Protein AF-A0A2E4CEX9-F1 (afdb_monomer)

pLDDT: mean 77.31, std 21.07, range [43.84, 98.5]

Secondary structure (DSSP, 8-state):
---------HHHHHHHHHHHHHHHHHHHTT---TT-HHHHHHHHHHHHHHHHHHHHHHHHHHHHHHHHTTSTTS----------------

Structure (mmCIF, N/CA/C/O backbone):
data_AF-A0A2E4CEX9-F1
#
_entry.id   AF-A0A2E4CEX9-F1
#
loop_
_atom_site.group_PDB
_atom_site.id
_atom_site.type_symbol
_atom_site.label_atom_id
_atom_site.label_alt_id
_atom_site.label_comp_id
_atom_site.label_asym_id
_atom_site.label_entity_id
_atom_site.label_seq_id
_atom_site.pdbx_PDB_ins_code
_atom_site.Cartn_x
_atom_site.Cartn_y
_atom_site.Cartn_z
_atom_site.occupancy
_atom_site.B_iso_or_equiv
_atom_site.auth_seq_id
_atom_site.auth_comp_id
_atom_site.auth_asym_id
_atom_site.auth_atom_id
_atom_site.pdbx_PDB_model_num
ATOM 1 N N . MET A 1 1 ? -14.317 26.680 2.834 1.00 45.66 1 MET A N 1
ATOM 2 C CA . MET A 1 1 ? -13.170 25.744 2.879 1.00 45.66 1 MET A CA 1
ATOM 3 C C . MET A 1 1 ? -12.329 25.943 1.628 1.00 45.66 1 MET A C 1
ATOM 5 O O . MET A 1 1 ? -12.900 25.990 0.546 1.00 45.66 1 MET A O 1
ATOM 9 N N . ALA A 1 2 ? -11.014 26.126 1.761 1.00 47.09 2 ALA A N 1
ATOM 10 C CA . ALA A 1 2 ? -10.127 26.303 0.612 1.00 47.09 2 ALA A CA 1
ATOM 11 C C . ALA A 1 2 ? -10.064 25.002 -0.204 1.00 47.09 2 ALA A C 1
ATOM 13 O O . ALA A 1 2 ? -9.715 23.947 0.325 1.00 47.09 2 ALA A O 1
ATOM 14 N N . LYS A 1 3 ? -10.432 25.070 -1.486 1.00 53.91 3 LYS A N 1
ATOM 15 C CA . LYS A 1 3 ? -10.399 23.929 -2.404 1.00 53.91 3 LYS A CA 1
ATOM 16 C C . LYS A 1 3 ? -8.931 23.634 -2.726 1.00 53.91 3 LYS A C 1
ATOM 18 O O . LYS A 1 3 ? -8.329 24.304 -3.559 1.00 53.91 3 LYS A O 1
ATOM 23 N N . LYS A 1 4 ? -8.319 22.682 -2.015 1.00 64.69 4 LYS A N 1
ATOM 24 C CA . LYS A 1 4 ? -6.984 22.179 -2.365 1.00 64.69 4 LYS A CA 1
ATOM 25 C C . LYS A 1 4 ? -7.100 21.466 -3.710 1.00 64.69 4 LYS A C 1
ATOM 27 O O . LYS A 1 4 ? -7.592 20.345 -3.783 1.00 64.69 4 LYS A O 1
ATOM 32 N N . HIS A 1 5 ? -6.676 22.137 -4.774 1.00 62.34 5 HIS A N 1
ATOM 33 C CA . HIS A 1 5 ? -6.490 21.510 -6.075 1.00 62.34 5 HIS A CA 1
ATOM 34 C C . HIS A 1 5 ? -5.229 20.648 -5.996 1.00 62.34 5 HIS A C 1
ATOM 36 O O . HIS A 1 5 ? -4.118 21.130 -6.191 1.00 62.34 5 HIS A O 1
ATOM 42 N N . PHE A 1 6 ? -5.406 19.385 -5.617 1.00 67.06 6 PHE A N 1
ATOM 43 C CA . PHE A 1 6 ? -4.329 18.406 -5.591 1.00 67.06 6 PHE A CA 1
ATOM 44 C C . PHE A 1 6 ? -4.040 17.983 -7.038 1.00 67.06 6 PHE A C 1
ATOM 46 O O . PHE A 1 6 ? -4.907 17.412 -7.698 1.00 67.06 6 PHE A O 1
ATOM 53 N N . LYS A 1 7 ? -2.855 18.320 -7.556 1.00 80.50 7 LYS A N 1
ATOM 54 C CA . LYS A 1 7 ? -2.337 17.780 -8.818 1.00 80.50 7 LYS A CA 1
ATOM 55 C C . LYS A 1 7 ? -1.276 16.748 -8.468 1.00 80.50 7 LYS A C 1
ATOM 57 O O . LYS A 1 7 ? -0.215 17.124 -7.986 1.00 80.50 7 LYS A O 1
ATOM 62 N N . LEU A 1 8 ? -1.595 15.483 -8.700 1.00 82.00 8 LEU A N 1
ATOM 63 C CA . LEU A 1 8 ? -0.633 14.390 -8.653 1.00 82.00 8 LEU A CA 1
ATOM 64 C C . LEU A 1 8 ? 0.009 14.228 -10.030 1.00 82.00 8 LEU A C 1
ATOM 66 O O . LEU A 1 8 ? -0.651 14.430 -11.056 1.00 82.00 8 LEU A O 1
ATOM 70 N N . GLN A 1 9 ? 1.276 13.836 -10.062 1.00 88.56 9 GLN A N 1
ATOM 71 C CA . GLN A 1 9 ? 1.893 13.295 -11.265 1.00 88.56 9 GLN A CA 1
ATOM 72 C C . GLN A 1 9 ? 1.217 11.967 -11.647 1.00 88.56 9 GLN A C 1
ATOM 74 O O . GLN A 1 9 ? 0.500 11.348 -10.852 1.00 88.56 9 GLN A O 1
ATOM 79 N N . HIS A 1 10 ? 1.408 11.523 -12.891 1.00 86.69 10 HIS A N 1
ATOM 80 C CA . HIS A 1 10 ? 0.757 10.302 -13.375 1.00 86.69 10 HIS A CA 1
ATOM 81 C C . HIS A 1 10 ? 1.156 9.072 -12.543 1.00 86.69 10 HIS A C 1
ATOM 83 O O . HIS A 1 10 ? 0.284 8.355 -12.060 1.00 86.69 10 HIS A O 1
ATOM 89 N N . SER A 1 11 ? 2.455 8.894 -12.290 1.00 86.38 11 SER A N 1
ATOM 90 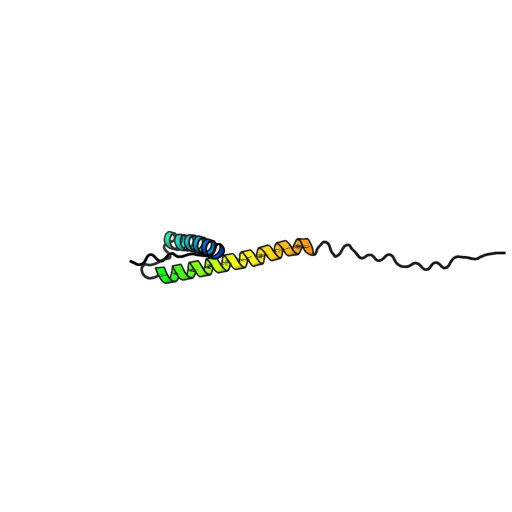C CA . SER A 1 11 ? 2.990 7.825 -11.438 1.00 86.38 11 SER A CA 1
ATOM 91 C C . SER A 1 11 ? 2.421 7.872 -10.017 1.00 86.38 11 SER A C 1
ATOM 93 O O . SER A 1 11 ? 1.965 6.858 -9.497 1.00 86.38 11 SER A O 1
ATOM 95 N N . GLU A 1 12 ? 2.353 9.058 -9.410 1.00 88.69 12 GLU A N 1
ATOM 96 C CA . GLU A 1 12 ? 1.762 9.243 -8.081 1.00 88.69 12 GLU A CA 1
ATOM 97 C C . GLU A 1 12 ? 0.274 8.855 -8.056 1.00 88.69 12 GLU A C 1
ATOM 99 O O . GLU A 1 12 ? -0.199 8.268 -7.086 1.00 88.69 12 GLU A O 1
ATOM 104 N N . SER A 1 13 ? -0.462 9.127 -9.137 1.00 92.06 13 SER A N 1
ATOM 105 C CA . SER A 1 13 ? -1.878 8.758 -9.260 1.00 92.06 13 SER A CA 1
ATOM 106 C C . SER A 1 13 ? -2.071 7.240 -9.323 1.00 92.06 13 SER A C 1
ATOM 108 O O . SER A 1 13 ? -2.979 6.713 -8.681 1.00 92.06 13 SER A O 1
ATOM 110 N N . VAL A 1 14 ? -1.192 6.533 -10.041 1.00 93.50 14 VAL A N 1
ATOM 111 C CA . VAL A 1 14 ? -1.195 5.062 -10.113 1.00 93.50 14 VAL A CA 1
ATOM 112 C C . VAL A 1 14 ? -0.919 4.455 -8.737 1.00 93.50 14 VAL A C 1
ATOM 114 O O . VAL A 1 14 ? -1.659 3.577 -8.294 1.00 93.50 14 VAL A O 1
ATOM 117 N N . ILE A 1 15 ? 0.082 4.971 -8.016 1.00 95.06 15 ILE A N 1
ATOM 118 C CA . ILE A 1 15 ? 0.398 4.512 -6.655 1.00 95.06 15 ILE A CA 1
ATOM 119 C C . ILE A 1 15 ? -0.773 4.763 -5.701 1.00 95.06 15 ILE A C 1
ATOM 121 O O . ILE A 1 15 ? -1.128 3.876 -4.926 1.00 95.06 15 ILE A O 1
ATOM 125 N N . VAL A 1 16 ? -1.418 5.932 -5.770 1.00 96.12 16 VAL A N 1
ATOM 126 C CA . VAL A 1 16 ? -2.606 6.229 -4.953 1.00 96.12 16 VAL A CA 1
ATOM 127 C C . VAL A 1 16 ? -3.748 5.260 -5.259 1.00 96.12 16 VAL A C 1
ATOM 129 O O . VAL A 1 16 ? -4.403 4.782 -4.333 1.00 96.12 16 VAL A O 1
ATOM 132 N N . GLN A 1 17 ? -3.977 4.929 -6.530 1.00 96.94 17 GLN A N 1
ATOM 133 C CA . GLN A 1 17 ? -5.019 3.983 -6.920 1.00 96.94 17 GLN A CA 1
ATOM 134 C C . GLN A 1 17 ? -4.740 2.567 -6.393 1.00 96.94 17 GLN A C 1
ATOM 136 O O . GLN A 1 17 ? -5.638 1.944 -5.827 1.00 96.94 17 GLN A O 1
ATOM 141 N N . ALA A 1 18 ? -3.502 2.082 -6.506 1.00 97.56 18 ALA A N 1
ATOM 142 C CA . ALA A 1 18 ? -3.099 0.792 -5.946 1.00 97.56 18 ALA A CA 1
ATOM 143 C C . ALA A 1 18 ? -3.218 0.776 -4.411 1.00 97.56 18 ALA A C 1
ATOM 145 O O . ALA A 1 18 ? -3.794 -0.148 -3.834 1.00 97.56 18 ALA A O 1
ATOM 146 N N . ALA A 1 19 ? -2.765 1.837 -3.739 1.00 98.12 19 ALA A N 1
ATOM 147 C CA . ALA A 1 19 ? -2.884 1.979 -2.290 1.00 98.12 19 ALA A CA 1
ATOM 148 C C . ALA A 1 19 ? -4.348 1.968 -1.826 1.00 98.12 19 ALA A C 1
ATOM 150 O O . ALA A 1 19 ? -4.666 1.351 -0.810 1.00 98.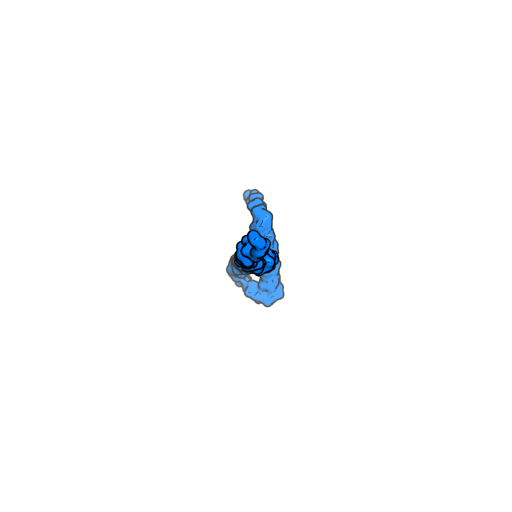12 19 ALA A O 1
ATOM 151 N N . ALA A 1 20 ? -5.250 2.609 -2.576 1.00 98.06 20 ALA A N 1
ATOM 152 C CA . ALA A 1 20 ? -6.680 2.600 -2.284 1.00 98.06 20 ALA A CA 1
ATOM 153 C C . ALA A 1 20 ? -7.279 1.189 -2.380 1.00 98.06 20 ALA A C 1
ATOM 155 O O . ALA A 1 20 ? -8.081 0.812 -1.527 1.00 98.06 20 ALA A O 1
ATOM 156 N N . GLN A 1 21 ? -6.865 0.393 -3.371 1.00 98.50 21 GLN A N 1
ATOM 157 C CA . GLN A 1 21 ? -7.304 -0.999 -3.516 1.00 98.50 21 GLN A CA 1
ATOM 158 C C . GLN A 1 21 ? -6.810 -1.877 -2.358 1.00 98.50 21 GLN A C 1
ATOM 160 O O . GLN A 1 21 ? -7.600 -2.615 -1.769 1.00 98.50 21 GLN A O 1
ATOM 165 N N . ILE A 1 22 ? -5.534 -1.751 -1.980 1.00 98.44 22 ILE A N 1
ATOM 166 C CA . ILE A 1 22 ? -4.948 -2.469 -0.836 1.00 98.44 22 ILE A CA 1
ATOM 167 C C . ILE A 1 22 ? -5.678 -2.095 0.460 1.00 98.44 22 ILE A C 1
ATOM 169 O O . ILE A 1 22 ? -6.086 -2.965 1.230 1.00 98.44 22 ILE A O 1
ATOM 173 N N . TYR A 1 23 ? -5.909 -0.800 0.679 1.00 98.50 23 TYR A N 1
ATOM 174 C CA . TYR A 1 23 ? -6.601 -0.321 1.870 1.00 98.50 23 TYR A CA 1
ATOM 175 C C . TYR A 1 23 ? -8.053 -0.812 1.933 1.00 98.50 23 TYR A C 1
ATOM 177 O O . TYR A 1 23 ? -8.504 -1.276 2.981 1.00 98.50 23 TYR A O 1
ATOM 185 N N . ALA A 1 24 ? -8.772 -0.785 0.807 1.00 98.31 24 ALA A N 1
ATOM 186 C CA . ALA A 1 24 ? -10.124 -1.326 0.715 1.00 98.31 24 ALA A CA 1
ATOM 187 C C . ALA A 1 24 ? -10.166 -2.825 1.053 1.00 98.31 24 ALA A C 1
ATOM 189 O O . ALA A 1 24 ? -11.077 -3.263 1.754 1.00 98.31 24 ALA A O 1
ATOM 190 N N . ALA A 1 25 ? -9.161 -3.601 0.636 1.00 98.38 25 ALA A N 1
ATOM 191 C CA . ALA A 1 25 ? -9.044 -5.010 1.007 1.00 98.38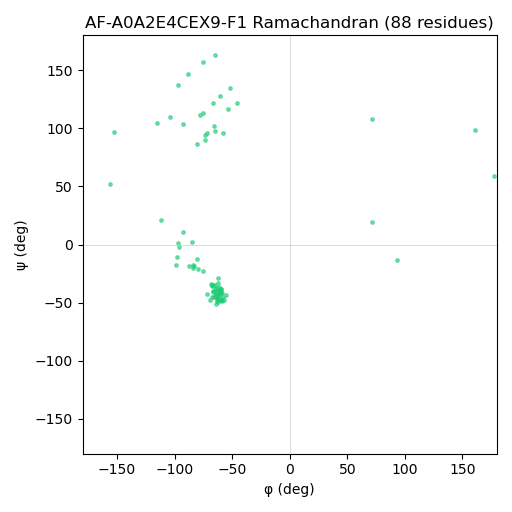 25 ALA A CA 1
ATOM 192 C C . ALA A 1 25 ? -8.816 -5.201 2.519 1.00 98.38 25 ALA A C 1
ATOM 194 O O . ALA A 1 25 ? -9.400 -6.105 3.125 1.00 98.38 25 ALA A O 1
ATOM 195 N N . TYR A 1 26 ? -8.029 -4.336 3.169 1.00 98.31 26 TYR A N 1
ATOM 196 C CA . TYR A 1 26 ? -7.872 -4.366 4.629 1.00 98.31 26 TYR A CA 1
ATOM 197 C C . TYR A 1 26 ? -9.164 -4.042 5.375 1.00 98.31 26 TYR A C 1
ATOM 199 O O . TYR A 1 26 ? -9.479 -4.711 6.360 1.00 98.31 26 TYR A O 1
ATOM 207 N N . ILE A 1 27 ? -9.936 -3.069 4.891 1.00 97.81 27 ILE A N 1
ATOM 208 C CA . ILE A 1 27 ? -11.253 -2.756 5.458 1.00 97.81 27 ILE A CA 1
ATOM 209 C C . ILE A 1 27 ? -12.199 -3.946 5.276 1.00 97.81 27 ILE A C 1
ATOM 211 O O . ILE A 1 27 ? -12.788 -4.417 6.245 1.00 97.81 27 ILE A O 1
ATOM 215 N N . ALA A 1 28 ? -12.313 -4.473 4.054 1.00 97.94 28 ALA A N 1
ATOM 216 C CA . ALA A 1 28 ? -13.230 -5.567 3.731 1.00 97.94 28 ALA A CA 1
ATOM 217 C C . ALA A 1 28 ? -12.915 -6.867 4.493 1.00 97.94 28 ALA A C 1
ATOM 219 O O . ALA A 1 28 ? -13.818 -7.648 4.778 1.00 97.94 28 ALA A O 1
ATOM 220 N N . SER A 1 29 ? -11.648 -7.087 4.853 1.00 97.56 29 SER A N 1
ATOM 221 C CA . SER A 1 29 ? -11.214 -8.221 5.680 1.00 97.56 29 SER A CA 1
ATOM 222 C C . SER A 1 29 ? -11.347 -7.985 7.191 1.00 97.56 29 SER A C 1
ATOM 224 O O . SER A 1 29 ? -10.968 -8.855 7.973 1.00 97.56 29 SER A O 1
ATOM 226 N N . GLY A 1 30 ? -11.866 -6.830 7.621 1.00 97.00 30 GLY A N 1
ATOM 227 C CA . GLY A 1 30 ? -12.059 -6.499 9.036 1.00 97.00 30 GLY A CA 1
ATOM 228 C C . GLY A 1 30 ? -10.761 -6.229 9.801 1.00 97.00 30 GLY A C 1
ATOM 229 O O . GLY A 1 30 ? -10.745 -6.315 11.025 1.00 97.00 30 GLY A O 1
ATOM 230 N N . ARG A 1 31 ? -9.656 -5.930 9.103 1.00 96.56 31 ARG A N 1
ATOM 231 C CA . ARG A 1 31 ? -8.340 -5.693 9.728 1.00 96.56 31 ARG A CA 1
ATOM 232 C C . ARG A 1 31 ? -8.151 -4.266 10.233 1.00 96.56 31 ARG A C 1
ATOM 234 O O . ARG A 1 31 ? -7.269 -4.035 11.055 1.00 96.56 31 ARG A O 1
ATOM 241 N N . VAL A 1 32 ? -8.944 -3.323 9.731 1.00 97.12 32 VAL A N 1
ATOM 242 C CA . VAL A 1 32 ? -8.891 -1.914 10.136 1.00 97.12 32 VAL A CA 1
ATOM 243 C C . VAL A 1 32 ? -9.887 -1.700 11.270 1.00 97.12 32 VAL A C 1
ATOM 245 O O . VAL A 1 32 ? -11.092 -1.660 11.032 1.00 97.12 32 VAL A O 1
ATOM 248 N N . ALA A 1 33 ? -9.380 -1.603 12.497 1.00 95.62 33 ALA A N 1
ATOM 249 C CA . ALA A 1 33 ? -10.182 -1.218 13.650 1.00 95.62 33 ALA A CA 1
ATOM 250 C C . ALA A 1 33 ? -10.460 0.294 13.643 1.00 95.62 33 ALA A C 1
ATOM 252 O O . ALA A 1 33 ? -9.710 1.073 13.048 1.00 95.62 33 ALA A O 1
ATOM 253 N N . GLU A 1 34 ? -11.529 0.696 14.329 1.00 94.31 34 GLU A N 1
ATOM 254 C CA . GLU A 1 34 ? -11.855 2.108 14.527 1.00 94.31 34 GLU A CA 1
ATOM 255 C C . GLU A 1 34 ? -10.717 2.808 15.286 1.00 94.31 34 GLU A C 1
ATOM 257 O O . GLU A 1 34 ? -10.272 2.337 16.335 1.00 94.31 34 GLU A O 1
ATOM 262 N N . GLY A 1 35 ? -10.220 3.915 14.737 1.00 96.00 35 GLY A N 1
ATOM 263 C CA . GLY A 1 35 ? -9.073 4.660 15.263 1.00 96.00 35 GLY A CA 1
ATOM 264 C C . GLY A 1 35 ? -7.715 4.272 14.663 1.00 96.00 35 GLY A C 1
ATOM 265 O O . GLY A 1 35 ? -6.755 5.035 14.808 1.00 96.00 35 GLY A O 1
ATOM 266 N N . ASP A 1 36 ? -7.618 3.150 13.941 1.00 96.94 36 ASP A N 1
ATOM 267 C CA . ASP A 1 36 ? -6.376 2.706 13.291 1.00 96.94 36 ASP A CA 1
ATOM 268 C C . ASP A 1 36 ? -6.288 3.092 11.799 1.00 96.94 36 ASP A C 1
ATOM 270 O O . ASP A 1 36 ? -5.290 2.795 11.127 1.00 96.94 36 ASP A O 1
ATOM 274 N N . GLU A 1 37 ? -7.290 3.782 11.250 1.00 97.06 37 GLU A N 1
ATOM 275 C CA . GLU A 1 37 ? -7.444 4.063 9.815 1.00 97.06 37 GLU A CA 1
ATOM 276 C C . GLU A 1 37 ? -6.208 4.750 9.231 1.00 97.06 37 GLU A C 1
ATOM 278 O O . GLU A 1 37 ? -5.711 4.380 8.166 1.00 97.06 37 GLU A O 1
ATOM 283 N N . ALA A 1 38 ? -5.658 5.731 9.950 1.00 97.12 38 ALA A N 1
ATOM 284 C CA . ALA A 1 38 ? -4.486 6.476 9.504 1.00 97.12 38 ALA A CA 1
ATOM 285 C C . ALA A 1 38 ? -3.228 5.595 9.406 1.00 97.12 38 ALA A C 1
ATOM 287 O O . ALA A 1 38 ? -2.396 5.797 8.516 1.00 97.12 38 ALA A O 1
ATOM 288 N N . SER A 1 39 ? -3.078 4.622 10.307 1.00 97.56 39 SER A N 1
ATOM 289 C CA . SER A 1 39 ? -1.952 3.683 10.308 1.00 97.56 39 SER A CA 1
ATOM 290 C C . SER A 1 39 ? -2.047 2.732 9.115 1.00 97.56 39 SER A C 1
ATOM 292 O O . SER A 1 39 ? -1.099 2.592 8.337 1.00 97.56 39 SER A O 1
ATOM 294 N N . TRP A 1 40 ? -3.229 2.156 8.902 1.00 98.19 40 TRP A N 1
ATOM 295 C CA . TRP A 1 40 ? -3.491 1.237 7.796 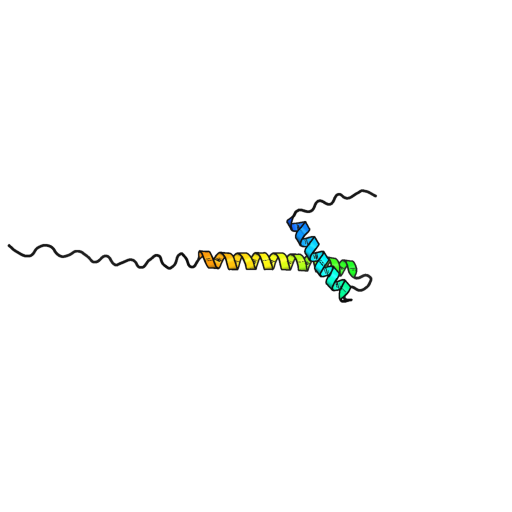1.00 98.19 40 TRP A CA 1
ATOM 296 C C . TRP A 1 40 ? -3.451 1.915 6.428 1.00 98.19 40 TRP A C 1
ATOM 298 O O . TRP A 1 40 ? -2.947 1.334 5.464 1.00 98.19 40 TRP A O 1
ATOM 308 N N . MET A 1 41 ? -3.891 3.168 6.335 1.00 97.94 41 MET A N 1
ATOM 309 C CA . MET A 1 41 ? -3.761 3.965 5.119 1.00 97.94 41 MET A CA 1
ATOM 310 C C . MET A 1 41 ? -2.288 4.200 4.763 1.00 97.94 41 MET A C 1
ATOM 312 O O . MET A 1 41 ? -1.875 3.927 3.637 1.00 97.94 41 MET A O 1
ATOM 316 N N . LYS A 1 42 ? -1.463 4.627 5.731 1.00 98.00 42 LYS A N 1
ATOM 317 C CA . LYS A 1 42 ? -0.009 4.789 5.530 1.00 98.00 42 LYS A CA 1
ATOM 318 C C . LYS A 1 42 ? 0.654 3.481 5.115 1.00 98.00 42 LYS A C 1
ATOM 320 O O . LYS A 1 42 ? 1.504 3.474 4.225 1.00 98.00 42 LYS A O 1
ATOM 325 N N . ARG A 1 43 ? 0.254 2.376 5.745 1.00 98.25 43 ARG A N 1
ATOM 326 C CA . ARG A 1 43 ? 0.733 1.037 5.403 1.00 98.25 43 ARG A CA 1
ATOM 327 C C . ARG A 1 43 ? 0.412 0.674 3.954 1.00 98.25 43 ARG A C 1
ATOM 329 O O . ARG A 1 43 ? 1.311 0.258 3.234 1.00 98.25 43 ARG A O 1
ATOM 336 N N . SER A 1 44 ? -0.822 0.902 3.521 1.00 98.44 44 SER A N 1
ATOM 337 C CA . SER A 1 44 ? -1.275 0.581 2.161 1.00 98.44 44 SER A CA 1
ATOM 338 C C . SER A 1 44 ? -0.521 1.382 1.095 1.00 98.44 44 SER A C 1
ATOM 340 O O . SER A 1 44 ? -0.165 0.841 0.053 1.00 98.44 44 SER A O 1
ATOM 342 N N . ILE A 1 45 ? -0.201 2.651 1.375 1.00 98.06 45 ILE A N 1
ATOM 343 C CA . ILE A 1 45 ? 0.646 3.478 0.497 1.00 98.06 45 ILE A CA 1
ATOM 344 C C . ILE A 1 45 ? 2.055 2.890 0.393 1.00 98.06 45 ILE A C 1
ATOM 346 O O . ILE A 1 45 ? 2.582 2.748 -0.708 1.00 98.06 45 ILE A O 1
ATOM 350 N N . LYS A 1 46 ? 2.665 2.514 1.524 1.00 98.06 46 LYS A N 1
ATOM 351 C CA . LYS A 1 46 ? 3.997 1.897 1.531 1.00 98.06 46 LYS A CA 1
ATOM 352 C C . LYS A 1 46 ? 4.016 0.590 0.736 1.00 98.06 46 LYS A C 1
ATOM 354 O O . LYS A 1 46 ? 4.952 0.351 -0.016 1.00 98.06 46 LYS A O 1
ATOM 359 N N . GLU A 1 47 ? 2.992 -0.239 0.889 1.00 98.31 47 GLU A N 1
ATOM 360 C CA . GLU A 1 47 ? 2.869 -1.504 0.162 1.00 98.31 47 GLU A CA 1
ATOM 361 C C . GLU A 1 47 ? 2.675 -1.292 -1.342 1.00 98.31 47 GLU A C 1
ATOM 363 O O . GLU A 1 47 ? 3.345 -1.959 -2.125 1.00 98.31 47 GLU A O 1
ATOM 368 N N . ALA A 1 48 ? 1.876 -0.306 -1.758 1.00 97.94 48 ALA A N 1
ATOM 369 C CA . ALA A 1 48 ? 1.758 0.064 -3.168 1.00 97.94 48 ALA A CA 1
ATOM 370 C C . ALA A 1 48 ? 3.101 0.505 -3.777 1.00 97.94 48 ALA A C 1
ATOM 372 O O . ALA A 1 48 ? 3.430 0.104 -4.891 1.00 97.94 48 ALA A O 1
ATOM 373 N N . VAL A 1 49 ? 3.902 1.284 -3.040 1.00 96.69 49 VAL A N 1
ATOM 374 C CA . VAL A 1 49 ? 5.253 1.680 -3.478 1.00 96.69 49 VAL A CA 1
ATOM 375 C C . VAL A 1 49 ? 6.171 0.465 -3.615 1.00 96.69 49 VAL A C 1
ATOM 377 O O . VAL A 1 49 ? 6.854 0.350 -4.626 1.00 96.69 49 VAL A O 1
ATOM 380 N N . MET A 1 50 ? 6.161 -0.457 -2.645 1.00 96.94 50 MET A N 1
ATOM 381 C CA . MET A 1 50 ? 6.974 -1.680 -2.714 1.00 96.94 50 MET A CA 1
ATOM 382 C C . MET A 1 50 ? 6.595 -2.555 -3.914 1.00 96.94 50 MET A C 1
ATOM 384 O O . MET A 1 50 ? 7.479 -3.091 -4.572 1.00 96.94 50 MET A O 1
ATOM 388 N N . ILE A 1 51 ? 5.300 -2.670 -4.231 1.00 95.75 51 ILE A N 1
ATOM 389 C CA . ILE A 1 51 ? 4.837 -3.380 -5.433 1.00 95.75 51 ILE A CA 1
ATOM 390 C C . ILE A 1 51 ? 5.354 -2.688 -6.695 1.00 95.75 51 ILE A C 1
ATOM 392 O O . ILE A 1 51 ? 5.858 -3.361 -7.591 1.00 95.75 51 ILE A O 1
ATOM 396 N N . GLY A 1 52 ? 5.256 -1.357 -6.760 1.00 93.00 52 GLY A N 1
ATOM 397 C CA . GLY A 1 52 ? 5.774 -0.578 -7.885 1.00 93.00 52 GLY A CA 1
ATOM 398 C C . GLY A 1 52 ? 7.269 -0.807 -8.114 1.00 93.00 52 GLY A C 1
ATOM 399 O O . GLY A 1 52 ? 7.665 -1.101 -9.235 1.00 93.00 52 GLY A O 1
ATOM 400 N N . GLN A 1 53 ? 8.073 -0.749 -7.049 1.00 92.50 53 GLN A N 1
ATOM 401 C CA . GLN A 1 53 ? 9.519 -0.998 -7.104 1.00 92.50 53 GLN A CA 1
ATOM 402 C C . GLN A 1 53 ? 9.841 -2.428 -7.545 1.00 92.50 53 GLN A C 1
ATOM 404 O O . GLN A 1 53 ? 10.589 -2.618 -8.492 1.00 92.50 53 GLN A O 1
ATOM 409 N N . ALA A 1 54 ? 9.209 -3.431 -6.932 1.00 92.19 54 ALA A N 1
ATOM 410 C CA . ALA A 1 54 ? 9.444 -4.826 -7.297 1.00 92.19 54 ALA A CA 1
ATOM 411 C C . ALA A 1 54 ? 9.045 -5.134 -8.752 1.00 92.19 54 ALA A C 1
ATOM 413 O O . ALA A 1 54 ? 9.672 -5.964 -9.407 1.00 92.19 54 ALA A O 1
ATOM 414 N N . THR A 1 55 ? 8.003 -4.470 -9.261 1.00 88.75 55 THR A N 1
ATOM 415 C CA . THR A 1 55 ? 7.582 -4.604 -10.663 1.00 88.75 55 THR A CA 1
ATOM 416 C C . THR A 1 55 ? 8.633 -4.019 -11.605 1.00 88.75 55 THR A C 1
ATOM 418 O O . THR A 1 55 ? 8.982 -4.669 -12.585 1.00 88.75 55 THR A O 1
ATOM 421 N N . ASP A 1 56 ? 9.151 -2.828 -11.296 1.00 86.62 56 ASP A N 1
ATOM 422 C CA . ASP A 1 56 ? 10.218 -2.174 -12.065 1.00 86.62 56 ASP A CA 1
ATOM 423 C C . ASP A 1 56 ? 11.486 -3.046 -12.114 1.00 86.62 56 ASP A C 1
ATOM 425 O O . ASP A 1 56 ? 11.974 -3.368 -13.197 1.00 86.62 56 ASP A O 1
ATOM 429 N N . ASP A 1 57 ? 11.926 -3.552 -10.956 1.00 85.19 57 ASP A N 1
ATOM 430 C CA . ASP A 1 57 ? 13.093 -4.439 -10.835 1.00 85.19 57 ASP A CA 1
ATOM 431 C C . ASP A 1 57 ? 12.933 -5.740 -11.653 1.00 85.19 57 ASP A C 1
ATOM 433 O O . ASP A 1 57 ? 13.883 -6.235 -12.270 1.00 85.19 57 ASP A O 1
ATOM 437 N N . THR A 1 58 ? 11.720 -6.305 -11.678 1.00 81.62 58 THR A N 1
ATOM 438 C CA . THR A 1 58 ? 11.428 -7.553 -12.406 1.00 81.62 58 THR A CA 1
ATOM 439 C C . THR A 1 58 ? 11.427 -7.334 -13.919 1.00 81.62 58 THR A C 1
ATOM 441 O O . THR A 1 58 ? 11.993 -8.137 -14.655 1.00 81.62 58 THR A O 1
ATOM 444 N N . ILE A 1 59 ? 10.830 -6.238 -14.398 1.00 77.44 59 ILE A N 1
ATOM 445 C CA . ILE A 1 59 ? 10.735 -5.948 -15.837 1.00 77.44 59 ILE A CA 1
ATOM 446 C C . ILE A 1 59 ? 12.115 -5.645 -16.440 1.00 77.44 59 ILE A C 1
ATOM 448 O O . ILE A 1 59 ? 12.377 -6.050 -17.571 1.00 77.44 59 ILE A O 1
ATOM 452 N N . ILE A 1 60 ? 13.009 -4.975 -15.701 1.00 60.41 60 ILE A N 1
ATOM 453 C CA . ILE A 1 60 ? 14.395 -4.751 -16.150 1.00 60.41 60 ILE A CA 1
ATOM 454 C C . ILE A 1 60 ? 15.133 -6.089 -16.293 1.00 60.41 60 ILE A C 1
ATOM 456 O O . ILE A 1 60 ? 15.774 -6.311 -17.316 1.00 60.41 60 ILE A O 1
ATOM 460 N N . SER A 1 61 ? 14.965 -7.011 -15.338 1.00 61.62 61 SER A N 1
ATOM 461 C CA . SER A 1 61 ? 15.590 -8.342 -15.404 1.00 61.62 61 SER A CA 1
ATOM 462 C C . SER A 1 61 ? 15.142 -9.141 -16.637 1.00 61.62 61 SER A C 1
ATOM 464 O O . SER A 1 61 ? 15.977 -9.746 -17.304 1.00 61.62 61 SER A O 1
ATOM 466 N N . ASP A 1 62 ? 13.852 -9.110 -16.986 1.00 56.31 62 ASP A N 1
ATOM 467 C CA . ASP A 1 62 ? 13.340 -9.779 -18.194 1.00 56.31 62 ASP A CA 1
ATOM 468 C C . ASP A 1 62 ? 13.865 -9.127 -19.489 1.00 56.31 62 ASP A C 1
ATOM 470 O O . ASP A 1 62 ? 14.140 -9.821 -20.468 1.00 56.31 62 ASP A O 1
ATOM 474 N N . ALA A 1 63 ? 14.043 -7.802 -19.504 1.00 57.28 63 ALA A N 1
ATOM 475 C CA . ALA A 1 63 ? 14.565 -7.072 -20.662 1.00 57.28 63 ALA A CA 1
ATOM 476 C C . ALA A 1 63 ? 16.086 -7.243 -20.869 1.00 57.28 63 ALA A C 1
ATOM 478 O O . ALA A 1 63 ? 16.572 -7.073 -21.987 1.00 57.28 63 ALA A O 1
ATOM 479 N N . GLU A 1 64 ? 16.845 -7.589 -19.825 1.00 54.34 64 GLU A N 1
ATOM 480 C CA . GLU A 1 64 ? 18.293 -7.846 -19.907 1.00 54.34 64 GLU A CA 1
ATOM 481 C C . GLU A 1 64 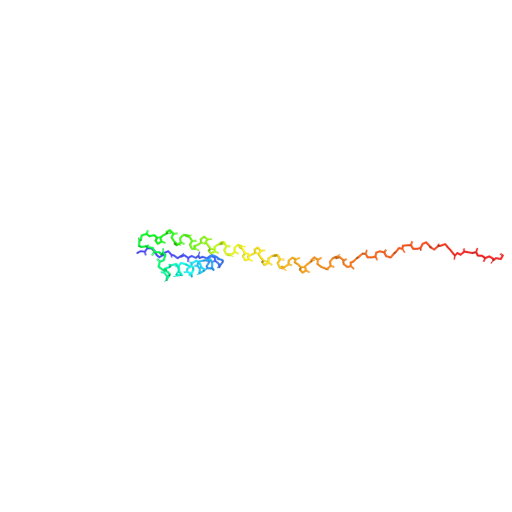? 18.639 -9.275 -20.374 1.00 54.34 64 GLU A C 1
ATOM 483 O O . GLU A 1 64 ? 19.749 -9.513 -20.866 1.00 54.34 64 GLU A O 1
ATOM 488 N N . ILE A 1 65 ? 17.695 -10.220 -20.295 1.00 55.84 65 ILE A N 1
ATOM 489 C CA . ILE A 1 65 ? 17.885 -11.597 -20.785 1.00 55.84 65 ILE A CA 1
ATOM 490 C C . ILE A 1 65 ? 17.978 -11.629 -22.321 1.00 55.84 65 ILE A C 1
ATOM 492 O O . ILE A 1 65 ? 18.785 -12.372 -22.870 1.00 55.84 65 ILE A O 1
ATOM 496 N N . ASP A 1 66 ? 17.252 -10.758 -23.023 1.00 54.66 66 ASP A N 1
ATOM 497 C CA . ASP A 1 66 ? 17.221 -10.749 -24.497 1.00 54.66 66 ASP A CA 1
ATOM 498 C C . ASP A 1 66 ? 18.453 -10.057 -25.126 1.00 54.66 66 ASP A C 1
ATOM 500 O O . ASP A 1 66 ? 18.809 -10.296 -26.280 1.00 54.66 66 ASP A O 1
ATOM 504 N N . ALA A 1 67 ? 19.148 -9.199 -24.369 1.00 54.09 67 ALA A N 1
ATOM 505 C CA . ALA A 1 67 ? 20.307 -8.448 -24.862 1.00 54.09 67 ALA A CA 1
ATOM 506 C C . ALA A 1 67 ? 21.644 -9.201 -24.722 1.00 54.09 67 ALA A C 1
ATOM 508 O O . ALA A 1 67 ? 22.614 -8.850 -25.392 1.00 54.09 67 ALA A O 1
ATOM 509 N N . THR A 1 68 ? 21.717 -10.227 -23.868 1.00 51.75 68 THR A N 1
ATOM 510 C CA . THR A 1 68 ? 22.976 -10.925 -23.543 1.00 51.75 68 THR A CA 1
ATOM 511 C C . THR A 1 68 ? 23.190 -12.229 -24.319 1.00 51.75 68 THR A C 1
ATOM 513 O O . THR A 1 68 ? 24.333 -12.657 -24.466 1.00 51.75 68 THR A O 1
ATOM 516 N N . GLU A 1 69 ? 22.151 -12.816 -24.922 1.00 52.84 69 GLU A N 1
ATOM 517 C CA . GLU A 1 69 ? 22.288 -14.016 -25.770 1.00 52.84 69 GLU A CA 1
ATOM 518 C C . GLU A 1 69 ? 22.769 -13.712 -27.206 1.00 52.84 69 GLU A C 1
ATOM 520 O O . GLU A 1 69 ? 23.186 -14.618 -27.932 1.00 52.84 69 GLU A O 1
ATOM 525 N N . ALA A 1 70 ? 22.778 -12.442 -27.629 1.00 53.59 70 ALA A N 1
ATOM 526 C CA . ALA A 1 70 ? 23.213 -12.046 -28.972 1.00 53.59 70 ALA A CA 1
ATOM 527 C C . ALA A 1 70 ? 24.740 -11.868 -29.121 1.00 53.59 70 ALA A C 1
ATOM 529 O O . ALA A 1 70 ? 25.241 -11.876 -30.247 1.00 53.59 70 ALA A O 1
ATOM 530 N N . GLU A 1 71 ? 25.495 -11.728 -28.024 1.00 50.72 71 GLU A N 1
ATOM 531 C CA . GLU A 1 71 ? 26.925 -11.372 -28.088 1.00 50.72 71 GLU A CA 1
ATOM 532 C C . GLU A 1 71 ? 27.897 -12.566 -27.977 1.00 50.72 71 GLU A C 1
ATOM 534 O O . GLU A 1 71 ? 29.075 -12.412 -28.299 1.00 50.72 71 GLU A O 1
ATOM 539 N N . ASP A 1 72 ? 27.437 -13.777 -27.625 1.00 49.25 72 ASP A N 1
ATOM 540 C CA . ASP A 1 72 ? 28.326 -14.950 -27.449 1.00 49.25 72 ASP A CA 1
ATOM 541 C C . ASP A 1 72 ? 28.438 -15.875 -28.687 1.00 49.25 72 ASP A C 1
ATOM 543 O O . ASP A 1 72 ? 29.231 -16.813 -28.715 1.00 49.25 72 ASP A O 1
ATOM 547 N N . SER A 1 73 ? 27.717 -15.604 -29.784 1.00 51.97 73 SER A N 1
ATOM 548 C CA . SER A 1 73 ? 27.853 -16.375 -31.046 1.00 51.97 73 SER A CA 1
ATOM 549 C C . SER A 1 73 ? 28.857 -15.788 -32.054 1.00 51.97 73 SER A C 1
ATOM 551 O O . SER A 1 73 ? 28.930 -16.222 -33.205 1.00 51.97 73 SER A O 1
ATOM 553 N N . GLY A 1 74 ? 29.658 -14.801 -31.644 1.00 52.66 74 GLY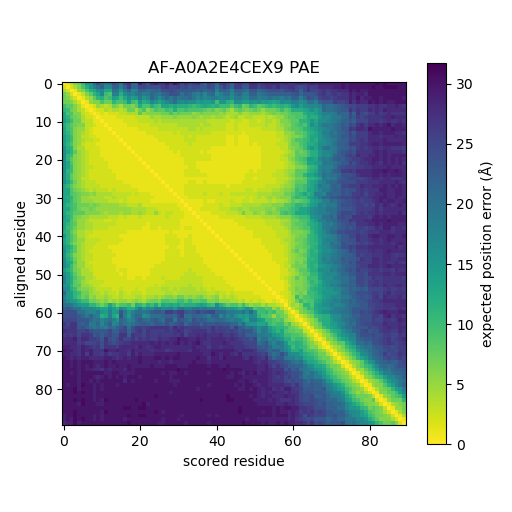 A N 1
ATOM 554 C CA . GLY A 1 74 ? 30.415 -13.936 -32.550 1.00 52.66 74 GLY A CA 1
ATOM 555 C C . GLY A 1 74 ? 31.939 -14.060 -32.548 1.00 52.66 74 GLY A C 1
ATOM 556 O O . GLY A 1 74 ? 32.578 -13.095 -32.949 1.00 52.66 74 GLY A O 1
ATOM 557 N N . ALA A 1 75 ? 32.571 -15.156 -32.103 1.00 53.88 75 ALA A N 1
ATOM 558 C CA . ALA A 1 75 ? 34.043 -15.232 -32.155 1.00 53.88 75 ALA A CA 1
ATOM 559 C C . ALA A 1 75 ? 34.661 -16.645 -32.178 1.00 53.88 75 ALA A C 1
ATOM 561 O O . ALA A 1 75 ? 35.621 -16.912 -31.457 1.00 53.88 75 ALA A O 1
ATOM 562 N N . ILE A 1 76 ? 34.237 -17.540 -33.080 1.00 55.38 76 ILE A N 1
ATOM 563 C CA . ILE A 1 76 ? 35.148 -18.620 -33.510 1.00 55.38 76 ILE A CA 1
ATOM 564 C C . ILE A 1 76 ? 36.092 -18.027 -34.563 1.00 55.38 76 ILE A C 1
ATOM 566 O O . ILE A 1 76 ? 35.835 -18.058 -35.765 1.00 55.38 76 ILE A O 1
ATOM 570 N N . SER A 1 77 ? 37.188 -17.428 -34.092 1.00 55.03 77 SER A N 1
ATOM 571 C CA . SER A 1 77 ? 38.274 -16.937 -34.943 1.00 55.03 77 SER A CA 1
ATOM 572 C C . SER A 1 77 ? 38.945 -18.122 -35.639 1.00 55.03 77 SER A C 1
ATOM 574 O O . SER A 1 77 ? 39.788 -18.804 -35.057 1.00 55.03 77 SER A O 1
ATOM 576 N N . VAL A 1 78 ? 38.553 -18.381 -36.889 1.00 54.41 78 VAL A N 1
ATOM 577 C CA . VAL A 1 78 ? 39.211 -19.342 -37.783 1.00 54.41 78 VAL A CA 1
ATOM 578 C C . VAL A 1 78 ? 40.697 -18.997 -37.848 1.00 54.41 78 VAL A C 1
ATOM 580 O O . VAL A 1 78 ? 41.090 -17.906 -38.267 1.00 54.41 78 VAL A O 1
ATOM 583 N N . GLY A 1 79 ? 41.515 -19.932 -37.366 1.00 46.09 79 GLY A N 1
ATOM 584 C CA . GLY A 1 79 ? 42.956 -19.790 -37.262 1.00 46.09 79 GLY A CA 1
ATOM 585 C C . GLY A 1 79 ? 43.589 -19.364 -38.584 1.00 46.09 79 GLY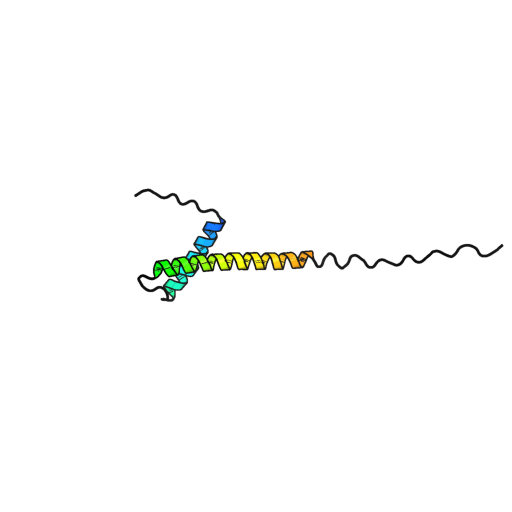 A C 1
ATOM 586 O O . GLY A 1 79 ? 43.317 -19.929 -39.643 1.00 46.09 79 GLY A O 1
ATOM 587 N N . ARG A 1 80 ? 44.491 -18.380 -38.503 1.00 53.41 80 ARG A N 1
ATOM 588 C CA . ARG A 1 80 ? 45.471 -18.091 -39.552 1.00 53.41 80 ARG A CA 1
ATOM 589 C C . ARG A 1 80 ? 46.313 -19.345 -39.794 1.00 53.41 80 ARG A C 1
ATOM 591 O O . ARG A 1 80 ? 47.303 -19.569 -39.100 1.00 53.41 80 ARG A O 1
ATOM 598 N N . ILE A 1 81 ? 45.943 -20.148 -40.785 1.00 55.06 81 ILE A N 1
ATOM 599 C CA . ILE A 1 81 ? 46.840 -21.158 -41.341 1.00 55.06 81 ILE A CA 1
ATOM 600 C C . ILE A 1 81 ? 47.815 -20.420 -42.262 1.00 55.06 81 ILE A C 1
ATOM 602 O O . ILE A 1 81 ? 47.431 -19.845 -43.279 1.00 55.06 81 ILE A O 1
ATOM 606 N N . ARG A 1 82 ? 49.082 -20.391 -41.832 1.00 46.72 82 ARG A N 1
ATOM 607 C CA . ARG A 1 82 ? 50.253 -19.948 -42.597 1.00 46.72 82 ARG A CA 1
ATOM 608 C C . ARG A 1 82 ? 50.229 -20.552 -44.004 1.00 46.72 82 ARG A C 1
ATOM 610 O O . ARG A 1 82 ? 50.286 -21.767 -44.157 1.00 46.72 82 ARG A O 1
ATOM 617 N N . THR A 1 83 ? 50.232 -19.700 -45.021 1.00 46.53 83 THR A N 1
ATOM 618 C CA . THR A 1 83 ? 50.651 -20.065 -46.375 1.00 46.53 83 THR A CA 1
ATOM 619 C C . THR A 1 83 ? 52.172 -20.203 -46.405 1.00 46.53 83 THR A C 1
ATOM 621 O O . THR A 1 83 ? 52.878 -19.217 -46.602 1.00 46.53 83 THR A O 1
ATOM 624 N N . GLU A 1 84 ? 52.684 -21.418 -46.222 1.00 50.44 84 GLU A N 1
ATOM 625 C CA . GLU A 1 84 ? 53.996 -21.807 -46.744 1.00 50.44 84 GLU A CA 1
ATOM 626 C C . GLU A 1 84 ? 53.777 -22.910 -47.773 1.00 50.44 84 GLU A C 1
ATOM 628 O O . GLU A 1 84 ? 53.440 -24.043 -47.443 1.00 50.44 84 GLU A O 1
ATOM 633 N N . GLY A 1 85 ? 53.896 -22.545 -49.046 1.00 50.66 85 GLY A N 1
ATOM 634 C CA . GLY A 1 85 ? 53.650 -23.468 -50.142 1.00 50.66 85 GLY A CA 1
ATOM 635 C C . GLY A 1 85 ? 53.780 -22.801 -51.499 1.00 50.66 85 GLY A C 1
ATOM 636 O O . GLY A 1 85 ? 52.822 -22.785 -52.260 1.00 50.66 85 GLY A O 1
ATOM 637 N N . ASN A 1 86 ? 54.947 -22.229 -51.809 1.00 46.00 86 ASN A N 1
ATOM 638 C CA . ASN A 1 86 ? 55.323 -22.020 -53.205 1.00 46.00 86 ASN A CA 1
ATOM 639 C C . ASN A 1 86 ? 56.847 -22.007 -53.381 1.00 46.00 86 ASN A C 1
ATOM 641 O O . ASN A 1 86 ? 57.483 -20.975 -53.169 1.00 46.00 86 ASN A O 1
ATOM 645 N N 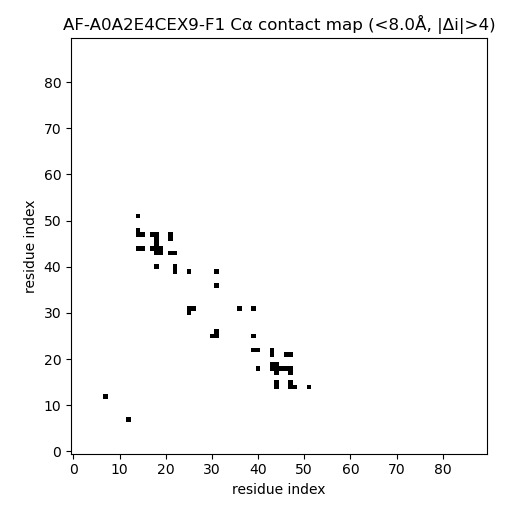. ARG A 1 87 ? 57.407 -23.159 -53.776 1.00 46.31 87 ARG A N 1
ATOM 646 C CA . ARG A 1 87 ? 58.227 -23.355 -54.992 1.00 46.31 87 ARG A CA 1
ATOM 647 C C . ARG A 1 87 ? 59.069 -24.630 -54.871 1.00 46.31 87 ARG A C 1
ATOM 649 O O . ARG A 1 87 ? 60.135 -24.635 -54.265 1.00 46.31 87 ARG A O 1
ATOM 656 N N . LEU A 1 88 ? 58.567 -25.697 -55.488 1.00 49.28 88 LEU A N 1
ATOM 657 C CA . LEU A 1 88 ? 59.358 -26.823 -55.985 1.00 49.28 88 LEU A CA 1
ATOM 658 C C . LEU A 1 88 ? 59.621 -26.593 -57.483 1.00 49.28 88 LEU A C 1
ATOM 660 O O . LEU A 1 88 ? 58.682 -26.228 -58.183 1.00 49.28 88 LEU A O 1
ATOM 664 N N . GLY A 1 89 ? 60.860 -26.860 -57.917 1.00 47.69 89 GLY A N 1
ATOM 665 C CA . GLY A 1 89 ? 61.253 -27.274 -59.277 1.00 47.69 89 GLY A CA 1
ATOM 666 C C . GLY A 1 89 ? 61.174 -26.225 -60.389 1.00 47.69 89 GLY A C 1
ATOM 667 O O . GLY A 1 89 ? 60.086 -25.855 -60.808 1.00 47.69 89 GLY A O 1
ATOM 668 N N . GLU A 1 90 ? 62.314 -25.739 -60.882 1.00 43.84 90 GLU A N 1
ATOM 669 C CA . GLU A 1 90 ? 63.129 -26.313 -61.975 1.00 43.84 90 GLU A CA 1
ATOM 670 C C . GLU A 1 90 ? 64.457 -25.545 -62.080 1.00 43.84 90 GLU A C 1
ATOM 672 O O . GLU A 1 90 ? 64.450 -24.314 -61.834 1.00 43.84 90 GLU A O 1
#

Sequence (90 aa):
MAKKHFKLQHSESVIVQAAAQIYAAYIASGRVAEGDEASWMKRSIKEAVMIGQATDDTIISDAEIDATEAEDSGAISVGRIRTEGNRLGE

Foldseek 3Di:
DDPPPDDDDPVRVQLLVQLVVQLVVCVVVVNQDPPCSVVSSVVSSVVSVVVVVVVVVVVVVVVVVVVPVVPVVPDPPDDPDDPDDDDDDD

Solvent-accessible surface area (backbone atoms only — not comparable to 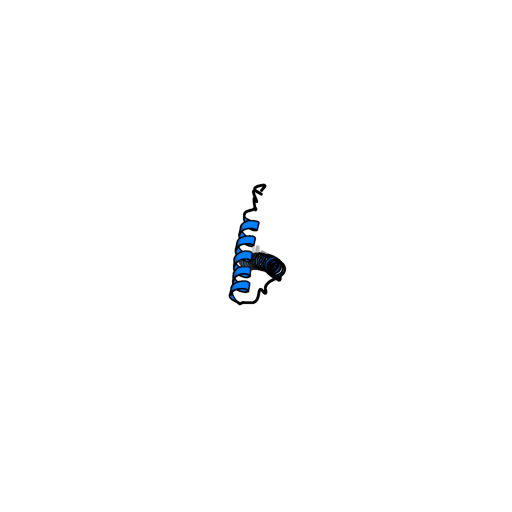full-atom values): 5727 Å² total; per-residue (Å²): 130,85,82,79,82,81,81,70,53,72,70,56,46,52,38,50,54,48,13,50,53,49,34,50,51,38,51,77,69,67,69,56,52,93,91,39,55,71,59,49,47,56,48,19,44,54,51,27,50,52,52,52,51,55,50,54,59,49,54,51,56,63,60,52,58,70,66,60,70,72,68,77,82,74,72,86,75,78,72,86,76,79,90,82,87,86,86,81,90,134

Nearest PDB structures (foldseek):
  2kw6-assembly1_A  TM=3.705E-01  e=2.260E+00  Homo sapiens
  6s3s-assembly1_H  TM=3.987E-01  e=4.896E+00  Vibrio mimicus CAIM 602

Mean predicted aligned error: 14.63 Å

Radius of gyration: 30.85 Å; Cα contacts (8 Å, |Δi|>4): 29; chains: 1; bounding box: 76×54×77 Å